Protein AF-I1QUQ2-F1 (afdb_monomer_lite)

Foldseek 3Di:
DLVQLVVCVVVVVVVSVVVVLVQCLDPVSVVVVVVDCSVVVSCVPPVVSVVVSCVSNVDDPPDD

Sequence (64 aa):
VSNILALADQHRCDGLKKACFNFLGSPANLSAVVAGDGFKHLSKICPSLMEELVVKLALPATQA

Radius of gyration: 11.16 Å; chains: 1; bounding box: 28×26×23 Å

InterPro domains:
  IPR056423 BPM/SPOP, BACK domain [PF24570] (1-54)

pLDDT: mean 85.3, std 11.94, range [33.66, 95.5]

Structure (mmCIF, N/CA/C/O backbone):
data_AF-I1QUQ2-F1
#
_entry.id   AF-I1QUQ2-F1
#
loop_
_atom_site.group_PDB
_atom_site.id
_atom_site.type_symbol
_atom_site.label_atom_id
_atom_site.label_alt_id
_atom_site.label_comp_id
_atom_site.label_asym_id
_atom_site.label_entity_id
_atom_site.label_seq_id
_atom_site.pdbx_PDB_ins_code
_atom_site.Cartn_x
_atom_site.Cartn_y
_atom_site.Cartn_z
_atom_site.occupancy
_atom_site.B_iso_or_equiv
_atom_site.auth_seq_id
_atom_s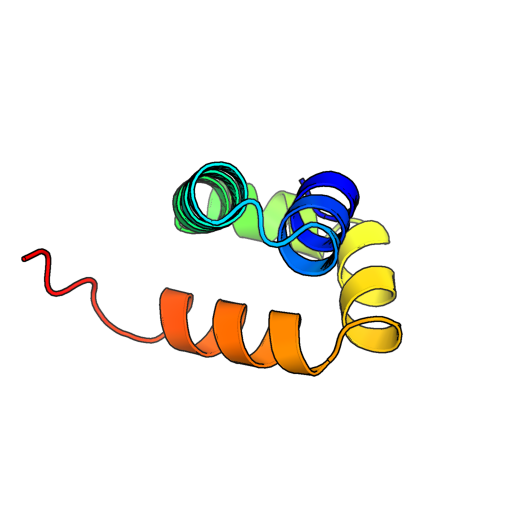ite.auth_comp_id
_atom_site.auth_asym_id
_atom_site.auth_atom_id
_atom_site.pdbx_PDB_model_num
ATOM 1 N N . VAL A 1 1 ? -1.282 -4.799 -8.454 1.00 82.06 1 VAL A N 1
ATOM 2 C CA . VAL A 1 1 ? -1.483 -3.509 -7.748 1.00 82.06 1 VAL A CA 1
ATOM 3 C C . VAL A 1 1 ? -0.176 -2.840 -7.336 1.00 82.06 1 VAL A C 1
ATOM 5 O O . VAL A 1 1 ? -0.088 -1.646 -7.551 1.00 82.06 1 VAL A O 1
ATOM 8 N N . SER A 1 2 ? 0.858 -3.549 -6.858 1.00 87.25 2 SER A N 1
ATOM 9 C CA . SER A 1 2 ? 2.131 -2.919 -6.445 1.00 87.25 2 SER A CA 1
ATOM 10 C C . SER A 1 2 ? 2.774 -2.051 -7.541 1.00 87.25 2 SER A C 1
ATOM 12 O O . SER A 1 2 ? 2.934 -0.855 -7.342 1.00 87.25 2 SER A O 1
ATOM 14 N N . ASN A 1 3 ? 3.027 -2.591 -8.740 1.00 88.88 3 ASN A N 1
ATOM 15 C CA . ASN A 1 3 ? 3.601 -1.794 -9.840 1.00 88.88 3 ASN A CA 1
ATOM 16 C C . ASN A 1 3 ? 2.704 -0.615 -10.249 1.00 88.88 3 ASN A C 1
ATOM 18 O O . ASN A 1 3 ? 3.195 0.471 -10.525 1.00 88.88 3 ASN A O 1
ATOM 22 N N . ILE A 1 4 ? 1.385 -0.823 -10.253 1.00 91.69 4 ILE A N 1
ATOM 23 C CA . ILE A 1 4 ? 0.406 0.218 -10.601 1.00 91.69 4 ILE A CA 1
ATOM 24 C C . ILE A 1 4 ? 0.449 1.348 -9.569 1.00 91.69 4 ILE A C 1
ATOM 26 O O . ILE A 1 4 ? 0.409 2.514 -9.938 1.00 91.69 4 ILE A O 1
ATOM 30 N N . LEU A 1 5 ? 0.560 1.008 -8.285 1.00 91.06 5 LEU A N 1
ATOM 31 C CA . LEU A 1 5 ? 0.642 1.963 -7.190 1.00 91.06 5 LEU A CA 1
ATOM 32 C C . LEU A 1 5 ? 1.941 2.785 -7.254 1.00 91.06 5 LEU A C 1
ATOM 34 O O . LEU A 1 5 ? 1.874 4.001 -7.114 1.00 91.06 5 LEU A O 1
ATOM 38 N N . ALA A 1 6 ? 3.086 2.151 -7.535 1.00 89.62 6 ALA A N 1
ATOM 39 C CA . ALA A 1 6 ? 4.356 2.857 -7.742 1.00 89.62 6 ALA A CA 1
ATOM 40 C C . ALA A 1 6 ? 4.294 3.825 -8.933 1.00 89.62 6 ALA A C 1
ATOM 42 O O . ALA A 1 6 ? 4.697 4.977 -8.814 1.00 89.62 6 ALA A O 1
ATOM 43 N N . LEU A 1 7 ? 3.742 3.381 -10.066 1.00 91.38 7 LEU A N 1
ATOM 44 C CA . LEU A 1 7 ? 3.582 4.230 -11.248 1.00 91.38 7 LEU A CA 1
ATOM 45 C C . LEU A 1 7 ? 2.603 5.381 -10.991 1.00 91.38 7 LEU A C 1
ATOM 47 O O . LEU A 1 7 ? 2.857 6.508 -11.408 1.00 91.38 7 LEU A O 1
ATOM 51 N N . ALA A 1 8 ? 1.501 5.124 -10.286 1.00 93.12 8 ALA A N 1
ATOM 52 C CA . ALA A 1 8 ? 0.540 6.160 -9.930 1.00 93.12 8 ALA A CA 1
ATOM 53 C C . ALA A 1 8 ? 1.178 7.246 -9.054 1.00 93.12 8 ALA A C 1
ATOM 55 O O . ALA A 1 8 ? 0.946 8.426 -9.297 1.00 93.12 8 ALA A O 1
ATOM 56 N N . ASP A 1 9 ? 2.005 6.857 -8.083 1.00 90.31 9 ASP A N 1
ATOM 57 C CA . ASP A 1 9 ? 2.755 7.789 -7.239 1.00 90.31 9 ASP A CA 1
ATOM 58 C C . ASP A 1 9 ? 3.793 8.586 -8.049 1.00 90.31 9 ASP A C 1
ATOM 60 O O . ASP A 1 9 ? 3.790 9.817 -8.032 1.00 90.31 9 ASP A O 1
ATOM 64 N N . GLN A 1 10 ? 4.603 7.897 -8.860 1.00 91.06 10 GLN A N 1
ATOM 65 C CA . GLN A 1 10 ? 5.643 8.512 -9.690 1.00 91.06 10 GLN A CA 1
ATOM 66 C C . GLN A 1 10 ? 5.082 9.535 -10.689 1.00 91.06 10 GLN A C 1
ATOM 68 O O . GLN A 1 10 ? 5.690 10.581 -10.920 1.00 91.06 10 GLN A O 1
ATOM 73 N N . HIS A 1 11 ? 3.919 9.251 -11.276 1.00 93.94 11 HIS A N 1
ATOM 74 C CA . HIS A 1 11 ? 3.261 10.130 -12.243 1.00 93.94 11 HIS A CA 1
ATOM 75 C C . HIS A 1 11 ? 2.245 11.093 -11.610 1.00 93.94 11 HIS A C 1
ATOM 77 O O . HIS A 1 11 ? 1.545 11.788 -12.346 1.00 93.94 11 HIS A O 1
ATOM 83 N N . ARG A 1 12 ? 2.152 11.152 -10.270 1.00 91.12 12 ARG A N 1
ATOM 84 C CA . ARG A 1 12 ? 1.184 11.988 -9.529 1.00 91.12 12 ARG A CA 1
ATOM 85 C C . ARG A 1 12 ? -0.266 11.780 -9.987 1.00 91.12 12 ARG A C 1
ATOM 87 O O . ARG A 1 12 ? -1.064 12.709 -10.076 1.00 91.12 12 ARG A O 1
ATOM 94 N N . CYS A 1 13 ? -0.610 10.537 -10.311 1.00 95.50 13 CYS A N 1
ATOM 95 C CA . CYS A 1 13 ? -1.964 10.137 -10.664 1.00 95.50 13 CYS A CA 1
ATOM 96 C C . CYS A 1 13 ? -2.754 9.806 -9.389 1.00 95.50 13 CYS A C 1
ATOM 98 O O . CYS A 1 13 ? -2.993 8.640 -9.058 1.00 95.50 13 CYS A O 1
ATOM 100 N N . ASP A 1 14 ? -3.162 10.847 -8.662 1.00 92.38 14 ASP A N 1
ATOM 101 C CA . ASP A 1 14 ? -3.755 10.720 -7.324 1.00 92.38 14 ASP A CA 1
ATOM 102 C C . ASP A 1 14 ? -5.033 9.867 -7.304 1.00 92.38 14 ASP A C 1
ATOM 104 O O . ASP A 1 14 ? -5.263 9.097 -6.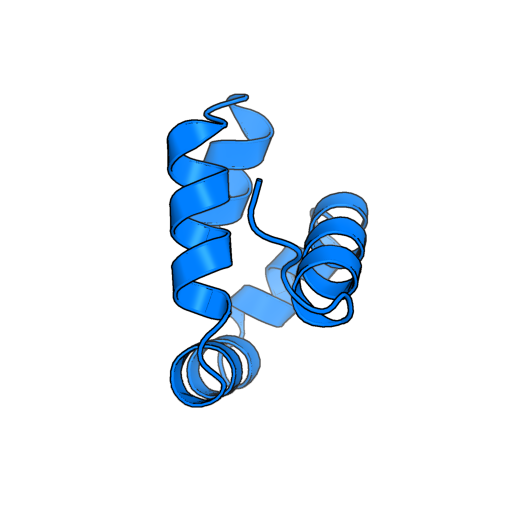369 1.00 92.38 14 ASP A O 1
ATOM 108 N N . GLY A 1 15 ? -5.849 9.937 -8.363 1.00 93.69 15 GLY A N 1
ATOM 109 C CA . GLY A 1 15 ? -7.058 9.119 -8.494 1.00 93.69 15 GLY A CA 1
ATOM 110 C C . GLY A 1 15 ? -6.754 7.619 -8.533 1.00 93.69 15 GLY A C 1
ATOM 111 O O . GLY A 1 15 ? -7.374 6.836 -7.809 1.00 93.69 15 GLY A O 1
ATOM 112 N N . LEU A 1 16 ? -5.750 7.220 -9.321 1.00 94.44 16 LEU A N 1
ATOM 113 C CA . LEU A 1 16 ? -5.320 5.825 -9.422 1.00 94.44 16 LEU A CA 1
ATOM 114 C C . LEU A 1 16 ? -4.641 5.357 -8.130 1.00 94.44 16 LEU A C 1
ATOM 116 O O . LEU A 1 16 ? -4.916 4.253 -7.659 1.00 94.44 16 LEU A O 1
ATOM 120 N N . LYS A 1 17 ? -3.819 6.210 -7.509 1.00 92.81 17 LYS A N 1
ATOM 121 C CA . LYS A 1 17 ? -3.204 5.935 -6.202 1.00 92.81 17 LYS A CA 1
ATOM 122 C C . LYS A 1 17 ? -4.273 5.688 -5.133 1.00 92.81 17 LYS A C 1
ATOM 124 O O . LYS A 1 17 ? -4.225 4.678 -4.429 1.00 92.81 17 LYS A O 1
ATOM 129 N N . LYS A 1 18 ? -5.301 6.544 -5.065 1.00 92.25 18 LYS A N 1
ATOM 130 C CA . LYS A 1 18 ? -6.428 6.390 -4.131 1.00 92.25 18 LYS A CA 1
ATOM 131 C C . LYS A 1 18 ? -7.207 5.099 -4.385 1.00 92.25 18 LYS A C 1
ATOM 133 O O . LYS A 1 18 ? -7.520 4.400 -3.424 1.00 92.25 18 LYS A O 1
ATOM 138 N N . ALA A 1 19 ? -7.472 4.752 -5.645 1.00 93.75 19 ALA A N 1
ATOM 139 C CA . ALA A 1 19 ? -8.137 3.499 -6.005 1.00 93.75 19 ALA A CA 1
ATOM 140 C C . ALA A 1 19 ? -7.323 2.266 -5.573 1.00 93.75 19 ALA A C 1
ATOM 142 O O . ALA A 1 19 ? -7.878 1.342 -4.977 1.00 93.75 19 ALA A O 1
ATOM 143 N N . CYS A 1 20 ? -6.004 2.281 -5.787 1.00 93.31 20 CYS A N 1
ATOM 144 C CA . CYS A 1 20 ? -5.099 1.233 -5.312 1.00 93.31 20 CYS A CA 1
ATOM 145 C C . CYS A 1 20 ? -5.133 1.100 -3.783 1.00 93.31 20 CYS A C 1
ATOM 147 O O . CYS A 1 20 ? -5.247 -0.010 -3.271 1.00 93.31 20 CYS A O 1
ATOM 149 N N . P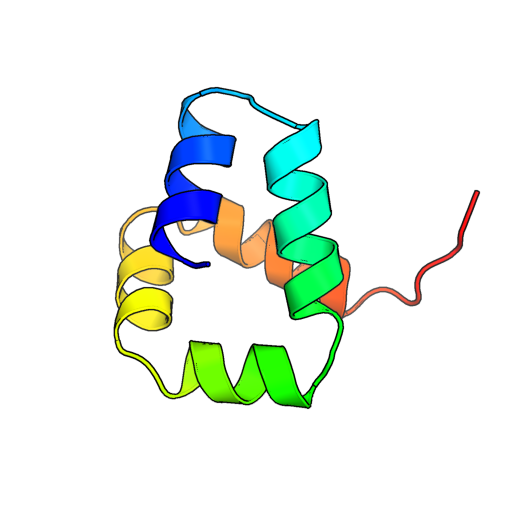HE A 1 21 ? -5.092 2.211 -3.044 1.00 91.44 21 PHE A N 1
ATOM 150 C CA . PHE A 1 21 ? -5.203 2.183 -1.584 1.00 91.44 21 PHE A CA 1
ATOM 151 C C . PHE A 1 21 ? -6.554 1.656 -1.099 1.00 91.44 21 PHE A C 1
ATOM 153 O O . PHE A 1 21 ? -6.595 0.887 -0.147 1.00 91.44 21 PHE A O 1
ATOM 160 N N . ASN A 1 22 ? -7.654 2.023 -1.758 1.00 92.31 22 ASN A N 1
ATOM 161 C CA . ASN A 1 22 ? -8.976 1.504 -1.413 1.00 92.31 22 ASN A CA 1
ATOM 162 C C . ASN A 1 22 ? -9.062 -0.010 -1.661 1.00 92.31 22 ASN A C 1
ATOM 164 O O . ASN A 1 22 ? -9.589 -0.738 -0.825 1.00 92.31 22 ASN A O 1
ATOM 168 N N . PHE A 1 23 ? -8.494 -0.498 -2.769 1.00 91.88 23 PHE A N 1
ATOM 169 C CA . PHE A 1 23 ? -8.401 -1.932 -3.051 1.00 91.88 23 PHE A CA 1
ATOM 170 C C . PHE A 1 23 ? -7.602 -2.679 -1.973 1.00 91.88 23 PHE A C 1
ATOM 172 O O . PHE A 1 23 ? -8.019 -3.749 -1.526 1.00 91.88 23 PHE A O 1
ATOM 179 N N . LEU A 1 24 ? -6.483 -2.097 -1.531 1.00 91.19 24 LEU A N 1
ATOM 180 C CA . LEU A 1 24 ? -5.629 -2.629 -0.465 1.00 91.19 24 LEU A CA 1
ATOM 181 C C . LEU A 1 24 ? -6.238 -2.493 0.939 1.00 91.19 24 LEU A C 1
ATOM 183 O O . LEU A 1 24 ? -5.732 -3.111 1.868 1.00 91.19 24 LEU A O 1
ATOM 187 N N . GLY A 1 25 ? -7.327 -1.736 1.099 1.00 89.12 25 GLY A N 1
ATOM 188 C CA . GLY A 1 25 ? -8.067 -1.626 2.359 1.00 89.12 25 GLY A CA 1
ATOM 189 C C . GLY A 1 25 ? -8.752 -2.926 2.791 1.00 89.12 25 GLY A C 1
ATOM 190 O O . GLY A 1 25 ? -9.045 -3.103 3.969 1.00 89.12 25 GLY A O 1
ATOM 191 N N . SER A 1 26 ? -8.990 -3.858 1.861 1.00 91.06 26 SER A N 1
ATOM 192 C CA . SER A 1 26 ? -9.503 -5.191 2.191 1.00 91.06 26 SER A CA 1
ATOM 193 C C . SER A 1 26 ? -8.381 -6.087 2.735 1.00 91.06 26 SER A C 1
ATOM 195 O O . SER A 1 26 ? -7.388 -6.289 2.026 1.00 91.06 26 SER A O 1
ATOM 197 N N . PRO A 1 27 ? -8.544 -6.715 3.919 1.00 88.19 27 PRO A N 1
ATOM 198 C CA . PRO A 1 27 ? -7.542 -7.622 4.482 1.00 88.19 27 PRO A CA 1
ATOM 199 C C . PRO A 1 27 ? -7.149 -8.772 3.546 1.00 88.19 27 PRO A C 1
ATOM 201 O O . PRO A 1 27 ? -5.979 -9.146 3.487 1.00 88.19 27 PRO A O 1
ATOM 204 N N . ALA A 1 28 ? -8.101 -9.305 2.771 1.00 91.56 28 ALA A N 1
ATOM 205 C CA . ALA A 1 28 ? -7.844 -10.377 1.809 1.00 91.56 28 ALA A CA 1
ATOM 206 C C . ALA A 1 28 ? -6.941 -9.908 0.656 1.00 91.56 28 ALA A C 1
ATOM 208 O O . ALA A 1 28 ? -5.973 -10.582 0.300 1.00 91.56 28 ALA A O 1
ATOM 209 N N . ASN A 1 29 ? -7.217 -8.719 0.112 1.00 91.25 29 ASN A N 1
ATOM 210 C CA . ASN A 1 29 ? -6.416 -8.135 -0.962 1.00 91.25 29 ASN A CA 1
ATOM 211 C C . ASN A 1 29 ? -5.020 -7.758 -0.466 1.00 91.25 29 ASN A C 1
ATOM 213 O O . ASN A 1 29 ? -4.032 -8.015 -1.151 1.00 91.25 29 ASN A O 1
ATOM 217 N N . LEU A 1 30 ? -4.934 -7.180 0.734 1.00 89.00 30 LEU A N 1
ATOM 218 C CA . LEU A 1 30 ? -3.662 -6.845 1.360 1.00 89.00 30 LEU A CA 1
ATOM 219 C C . LEU A 1 30 ? -2.813 -8.100 1.584 1.00 89.00 30 LEU A C 1
ATOM 221 O O . LEU A 1 30 ? -1.649 -8.121 1.195 1.00 89.00 30 LEU A O 1
ATOM 225 N N . SER A 1 31 ? -3.404 -9.162 2.139 1.00 90.25 31 SER A N 1
ATOM 226 C CA . SER A 1 31 ? -2.726 -10.441 2.371 1.00 90.25 31 SER A CA 1
ATOM 227 C C . SER A 1 31 ? -2.176 -11.043 1.076 1.00 90.25 31 SER A C 1
ATOM 229 O O . SER A 1 31 ? -0.997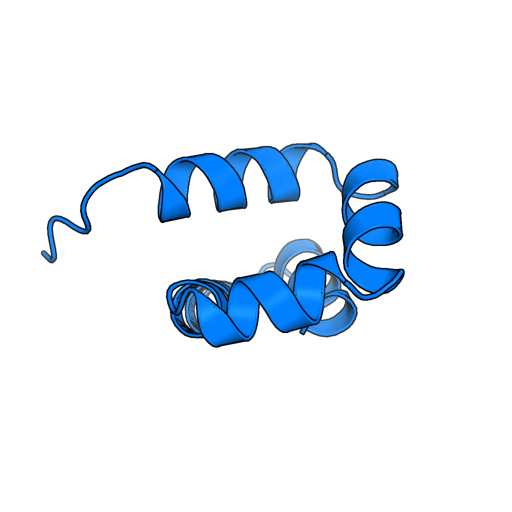 -11.394 1.019 1.00 90.25 31 SER A O 1
ATOM 231 N N . ALA A 1 32 ? -2.978 -11.074 0.007 1.00 90.75 32 ALA A N 1
ATOM 232 C CA . ALA A 1 32 ? -2.543 -11.577 -1.295 1.00 90.75 32 ALA A CA 1
ATOM 233 C C . ALA A 1 32 ? -1.369 -10.771 -1.879 1.00 90.75 32 ALA A C 1
ATOM 235 O O . ALA A 1 32 ? -0.472 -11.329 -2.510 1.00 90.75 32 ALA A O 1
ATOM 236 N N . VAL A 1 33 ? -1.352 -9.455 -1.659 1.00 87.81 33 VAL A N 1
ATOM 237 C CA . VAL A 1 33 ? -0.297 -8.570 -2.165 1.00 87.81 33 VAL A CA 1
ATOM 238 C C . VAL A 1 33 ? 0.986 -8.693 -1.349 1.00 87.81 33 VAL A C 1
ATOM 240 O O . VAL A 1 33 ? 2.061 -8.748 -1.940 1.00 87.81 33 VAL A O 1
ATOM 243 N N . VAL A 1 34 ? 0.883 -8.776 -0.019 1.00 87.12 34 VAL A N 1
ATOM 244 C CA . VAL A 1 34 ? 2.026 -8.975 0.891 1.00 87.12 34 VAL A CA 1
ATOM 245 C C . VAL A 1 34 ? 2.667 -10.351 0.700 1.00 87.12 34 VAL A C 1
ATOM 247 O O . VAL A 1 34 ? 3.884 -10.479 0.822 1.00 87.12 34 VAL A O 1
ATOM 250 N N . ALA A 1 35 ? 1.871 -11.371 0.363 1.00 89.06 35 ALA A N 1
ATOM 251 C CA . ALA A 1 35 ? 2.374 -12.696 0.009 1.00 89.06 35 ALA A CA 1
ATOM 252 C C . ALA A 1 35 ? 3.203 -12.692 -1.291 1.00 89.06 35 ALA A C 1
ATOM 254 O O . ALA A 1 35 ? 4.024 -13.584 -1.496 1.00 89.06 35 ALA A O 1
ATOM 255 N N . GLY A 1 36 ? 3.008 -11.693 -2.157 1.00 84.94 36 GLY A N 1
ATOM 256 C CA . GLY A 1 36 ? 3.769 -11.525 -3.390 1.00 84.94 36 GLY A CA 1
ATOM 257 C C . GLY A 1 36 ? 5.057 -10.715 -3.214 1.00 84.94 36 GLY A C 1
ATOM 258 O O . GLY A 1 36 ? 5.150 -9.787 -2.408 1.00 84.94 36 GLY A O 1
ATOM 259 N N . ASP A 1 37 ? 6.048 -10.985 -4.065 1.00 80.50 37 ASP A N 1
ATOM 260 C CA . ASP A 1 37 ? 7.331 -10.263 -4.054 1.00 80.50 37 ASP A CA 1
ATOM 261 C C . ASP A 1 37 ? 7.210 -8.783 -4.449 1.00 80.50 37 ASP A C 1
ATOM 263 O O . ASP A 1 37 ? 8.045 -7.956 -4.069 1.00 80.50 37 ASP A O 1
ATOM 267 N N . GLY A 1 38 ? 6.141 -8.418 -5.162 1.00 76.62 38 GLY A N 1
ATOM 268 C CA . GLY A 1 38 ? 5.890 -7.042 -5.588 1.00 76.62 38 GLY A CA 1
ATOM 269 C C . GLY A 1 38 ? 5.751 -6.062 -4.420 1.00 76.62 38 GLY A C 1
ATOM 270 O O . GLY A 1 38 ? 6.109 -4.897 -4.564 1.00 76.62 38 GLY A O 1
ATOM 271 N N . PHE A 1 39 ? 5.273 -6.509 -3.254 1.00 81.31 39 PHE A N 1
ATOM 272 C CA . PHE A 1 39 ? 5.181 -5.661 -2.062 1.00 81.31 39 PHE A CA 1
ATOM 273 C C . PHE A 1 39 ? 6.560 -5.391 -1.444 1.00 81.31 39 PHE A C 1
ATOM 275 O O . PHE A 1 39 ? 6.909 -4.244 -1.178 1.00 81.31 39 PHE A O 1
ATOM 282 N N . LYS A 1 40 ? 7.395 -6.428 -1.303 1.00 83.62 40 LYS A N 1
ATOM 283 C CA . LYS A 1 40 ? 8.775 -6.296 -0.798 1.00 83.62 40 LYS A CA 1
ATOM 284 C C . LYS A 1 40 ? 9.647 -5.440 -1.711 1.00 83.62 40 LYS A C 1
ATOM 286 O O . LYS A 1 40 ? 10.525 -4.722 -1.246 1.00 83.62 40 LYS A O 1
ATOM 291 N N . HIS A 1 41 ? 9.434 -5.532 -3.019 1.00 84.06 41 HIS A N 1
ATOM 292 C CA . HIS A 1 41 ? 10.145 -4.701 -3.982 1.00 84.06 41 HIS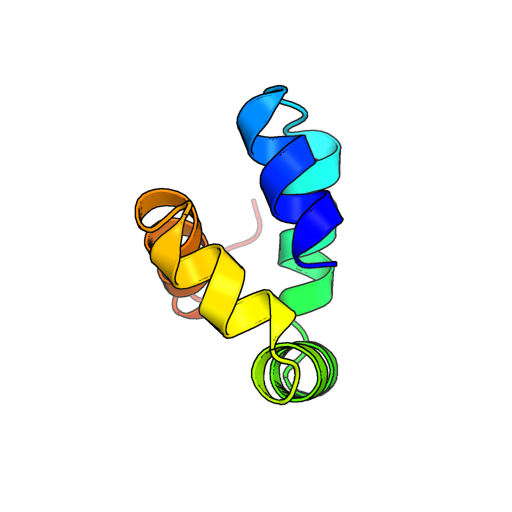 A CA 1
ATOM 293 C C . HIS A 1 41 ? 9.740 -3.228 -3.852 1.00 84.06 41 HIS A C 1
ATOM 295 O O . HIS A 1 41 ? 10.599 -2.352 -3.767 1.00 84.06 41 HIS A O 1
ATOM 301 N N . LEU A 1 42 ? 8.435 -2.969 -3.735 1.00 83.50 42 LEU A N 1
ATOM 302 C CA . LEU A 1 42 ? 7.901 -1.623 -3.558 1.00 83.50 42 LEU A CA 1
ATOM 303 C C . LEU A 1 42 ? 8.392 -0.975 -2.257 1.00 83.50 42 LEU A C 1
ATOM 305 O O . LEU A 1 42 ? 8.711 0.207 -2.266 1.00 83.50 42 LEU A O 1
ATOM 309 N N . SER A 1 43 ? 8.562 -1.744 -1.174 1.00 84.44 43 SER A N 1
ATOM 310 C CA . SER A 1 43 ? 9.102 -1.206 0.083 1.00 84.44 43 SER A CA 1
ATOM 311 C C . SER A 1 43 ? 10.576 -0.814 0.000 1.00 84.44 43 SER A C 1
ATOM 313 O O . SER A 1 43 ? 11.024 0.016 0.782 1.00 84.44 43 SER A O 1
ATOM 315 N N . LYS A 1 44 ? 11.339 -1.408 -0.926 1.00 85.12 44 LYS A N 1
ATOM 316 C CA . LYS A 1 44 ? 12.753 -1.069 -1.145 1.00 85.12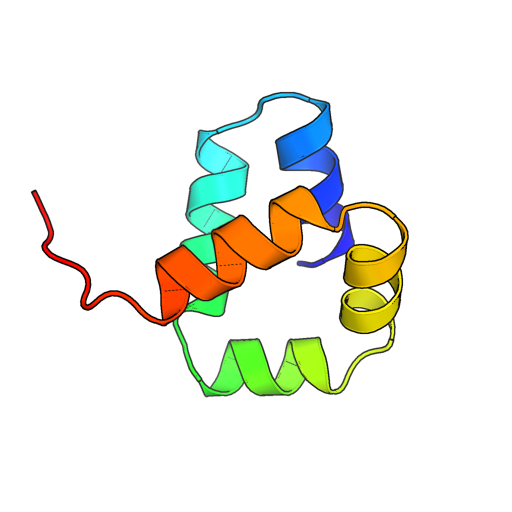 44 LYS A CA 1
ATOM 317 C C . LYS A 1 44 ? 12.922 0.146 -2.050 1.00 85.12 44 LYS A C 1
ATOM 319 O O . LYS A 1 44 ? 13.831 0.934 -1.826 1.00 85.12 44 LYS A O 1
ATOM 324 N N . ILE A 1 45 ? 12.080 0.270 -3.076 1.00 83.31 45 ILE A N 1
ATOM 325 C CA . ILE A 1 45 ? 12.198 1.337 -4.080 1.00 83.31 45 ILE A CA 1
ATOM 326 C C . ILE A 1 45 ? 11.454 2.603 -3.643 1.00 83.31 45 ILE A C 1
ATOM 328 O O . ILE A 1 45 ? 11.921 3.707 -3.910 1.00 83.31 45 ILE A O 1
ATOM 332 N N . CYS A 1 46 ? 10.324 2.455 -2.949 1.00 85.88 46 CYS A N 1
ATOM 333 C CA . CYS A 1 46 ? 9.437 3.556 -2.576 1.00 85.88 46 CYS A CA 1
ATOM 334 C C . CYS A 1 46 ? 9.065 3.488 -1.079 1.00 85.88 46 CYS A C 1
ATOM 336 O O . CYS A 1 46 ? 7.909 3.211 -0.745 1.00 85.88 46 CYS A O 1
ATOM 338 N N . PRO A 1 47 ? 10.016 3.729 -0.156 1.00 86.25 47 PRO A N 1
ATOM 339 C CA . PRO A 1 47 ? 9.758 3.628 1.283 1.00 86.25 47 PRO A CA 1
ATOM 340 C C . PRO A 1 47 ? 8.697 4.627 1.775 1.00 86.25 47 PRO A C 1
ATOM 342 O O . PRO A 1 47 ? 7.816 4.243 2.540 1.00 86.25 47 PRO A O 1
ATOM 345 N N . SER A 1 48 ? 8.692 5.863 1.262 1.00 89.38 48 SER A N 1
ATOM 346 C CA . SER A 1 48 ? 7.682 6.884 1.594 1.00 89.38 48 SER A CA 1
ATOM 347 C C . SER A 1 48 ? 6.256 6.464 1.219 1.00 89.38 48 SER A C 1
ATOM 349 O O . SER A 1 48 ? 5.311 6.695 1.969 1.00 89.38 48 SER A O 1
ATOM 351 N N . LEU A 1 49 ? 6.095 5.792 0.077 1.00 89.06 49 LEU A N 1
ATOM 352 C CA . LEU A 1 49 ? 4.806 5.279 -0.385 1.00 89.06 49 LEU A CA 1
ATOM 353 C C . LEU A 1 49 ? 4.286 4.148 0.512 1.00 89.06 49 LEU A C 1
ATOM 355 O O . LEU A 1 49 ? 3.077 4.014 0.703 1.00 89.06 49 LEU A O 1
ATOM 359 N N . MET A 1 50 ? 5.191 3.341 1.075 1.00 88.06 50 MET A N 1
ATOM 360 C CA . MET A 1 50 ? 4.823 2.320 2.054 1.00 88.06 50 MET A CA 1
ATOM 361 C C . MET A 1 50 ? 4.405 2.919 3.388 1.00 88.06 50 MET A C 1
ATOM 363 O O . MET A 1 50 ? 3.418 2.460 3.955 1.00 88.06 50 MET A O 1
ATOM 367 N N . GLU A 1 51 ? 5.111 3.937 3.877 1.00 88.81 51 GLU A N 1
ATOM 368 C CA . GLU A 1 51 ? 4.702 4.655 5.088 1.00 88.81 51 GLU A CA 1
ATOM 369 C C . GLU A 1 51 ? 3.299 5.244 4.921 1.00 88.81 51 GLU A C 1
ATOM 371 O O . GLU A 1 51 ? 2.435 5.035 5.772 1.00 88.81 51 GLU A O 1
ATOM 376 N N . GLU A 1 52 ? 3.029 5.887 3.784 1.00 90.88 52 GLU A N 1
ATOM 377 C CA . GLU A 1 52 ? 1.707 6.431 3.479 1.00 90.88 52 GLU A CA 1
ATOM 378 C C . GLU A 1 52 ? 0.630 5.340 3.420 1.00 90.88 52 GLU A C 1
ATOM 380 O O . GLU A 1 52 ? -0.458 5.508 3.976 1.00 90.88 52 GLU A O 1
ATOM 385 N N . LEU A 1 53 ? 0.930 4.199 2.791 1.00 88.31 53 LEU A N 1
ATOM 386 C CA . LEU A 1 53 ? 0.023 3.055 2.759 1.00 88.31 53 LEU A CA 1
ATOM 387 C C . LEU A 1 53 ? -0.278 2.545 4.176 1.00 88.31 53 LEU A C 1
ATOM 389 O O . LEU A 1 53 ? -1.442 2.326 4.502 1.00 88.31 53 LEU A O 1
ATOM 393 N N . VAL A 1 54 ? 0.740 2.383 5.025 1.00 88.31 54 VAL A N 1
ATOM 394 C CA . VAL A 1 54 ? 0.571 1.927 6.414 1.00 88.31 54 VAL A CA 1
ATOM 395 C C . VAL A 1 54 ? -0.279 2.914 7.206 1.00 88.31 54 VAL A C 1
ATOM 397 O O . VAL A 1 54 ? -1.228 2.491 7.858 1.00 88.31 54 VAL A O 1
ATOM 400 N N . VAL A 1 55 ? -0.009 4.218 7.106 1.00 89.06 55 VAL A N 1
ATOM 401 C CA . VAL A 1 55 ? -0.811 5.260 7.768 1.00 89.06 55 VAL A CA 1
ATOM 402 C C . VAL A 1 55 ? -2.268 5.197 7.308 1.00 89.06 55 VAL A C 1
ATOM 404 O O . VAL A 1 55 ? -3.183 5.223 8.130 1.00 89.06 55 VAL A O 1
ATOM 407 N N . LYS A 1 56 ? -2.503 5.051 6.001 1.00 86.38 56 LYS A N 1
ATOM 408 C CA . LYS A 1 56 ? -3.850 5.004 5.421 1.00 86.38 56 LYS A CA 1
ATOM 409 C C . LYS A 1 56 ? -4.635 3.746 5.803 1.00 86.38 56 LYS A C 1
ATOM 411 O O . LYS A 1 56 ? -5.859 3.802 5.847 1.00 86.38 56 LYS A O 1
ATOM 416 N N . LEU A 1 57 ? -3.952 2.630 6.050 1.00 83.69 57 LEU A N 1
ATOM 417 C CA . LEU A 1 57 ? -4.569 1.378 6.495 1.00 83.69 57 LEU A CA 1
ATOM 418 C C . LEU A 1 57 ? -4.737 1.306 8.021 1.00 83.69 57 LEU A C 1
ATOM 420 O O . LEU A 1 57 ? -5.649 0.637 8.496 1.00 83.69 57 LEU A O 1
ATOM 424 N N . ALA A 1 58 ? -3.860 1.966 8.783 1.00 81.62 58 ALA A N 1
ATOM 425 C CA . ALA A 1 58 ? -3.889 1.975 10.244 1.00 81.62 58 ALA A CA 1
ATOM 426 C C . ALA A 1 58 ? -4.888 2.989 10.819 1.00 81.62 58 ALA A C 1
ATOM 428 O O . ALA A 1 58 ? -5.391 2.795 11.926 1.00 81.62 58 ALA A O 1
ATOM 429 N N . LEU A 1 59 ? -5.178 4.072 10.092 1.00 75.81 59 LEU A N 1
ATOM 430 C CA . LEU A 1 59 ? -6.184 5.041 10.510 1.00 75.81 59 LEU A CA 1
ATOM 431 C C . LEU A 1 59 ? -7.593 4.522 10.182 1.00 75.81 59 LEU A C 1
ATOM 433 O O . LEU A 1 59 ? -7.837 4.106 9.045 1.00 75.81 59 LEU A O 1
ATOM 437 N N . PRO A 1 60 ? -8.550 4.575 11.131 1.00 55.94 60 PRO A N 1
ATOM 438 C CA . PRO A 1 60 ? -9.947 4.339 10.804 1.00 55.94 60 PRO A CA 1
ATOM 439 C C . PRO A 1 60 ? -10.350 5.374 9.755 1.00 55.94 60 PRO A C 1
ATOM 441 O O . PRO A 1 60 ? -10.080 6.564 9.915 1.00 55.94 60 PRO A O 1
ATOM 444 N N . ALA A 1 61 ? -10.942 4.916 8.653 1.00 57.97 61 ALA A N 1
ATOM 445 C CA . ALA A 1 61 ? -11.422 5.793 7.600 1.00 57.97 61 ALA A CA 1
ATOM 446 C C . ALA A 1 61 ? -12.521 6.709 8.163 1.00 57.97 61 ALA A C 1
ATOM 448 O O . ALA A 1 61 ? -13.702 6.378 8.106 1.00 57.97 61 ALA A O 1
ATOM 449 N N . THR A 1 62 ? -12.149 7.869 8.702 1.00 48.12 62 THR A N 1
ATOM 450 C CA . THR A 1 62 ? -13.074 8.988 8.858 1.00 48.12 62 THR A CA 1
ATOM 451 C C . THR A 1 62 ? -13.371 9.459 7.443 1.00 48.12 62 THR A C 1
ATOM 453 O O . THR A 1 62 ? -12.601 10.203 6.838 1.00 48.12 62 THR A O 1
ATOM 456 N N . GLN A 1 63 ? -14.431 8.907 6.858 1.00 42.91 63 GLN A N 1
ATOM 457 C CA . GLN A 1 63 ? -14.963 9.371 5.588 1.00 42.91 63 GLN A CA 1
ATOM 458 C C . GLN A 1 63 ? -15.479 10.799 5.804 1.00 42.91 63 GLN A C 1
ATOM 460 O O . GLN A 1 63 ? -16.369 11.010 6.626 1.00 42.91 63 GLN A O 1
ATOM 465 N N . ALA A 1 64 ? -14.886 11.757 5.097 1.00 33.66 64 ALA A N 1
ATOM 466 C CA . ALA A 1 64 ? -15.485 13.049 4.790 1.00 33.66 64 ALA A CA 1
ATOM 467 C C . ALA A 1 64 ? -15.851 13.051 3.303 1.00 33.66 64 ALA A C 1
ATOM 469 O O . ALA A 1 64 ? -15.040 12.508 2.508 1.00 33.66 64 ALA A O 1
#

Secondary structure (DSSP, 8-state):
-HHHHHHHHHTT-HHHHHHHHHHHTSHHHHHHHHTSHHHHHHHHH-HHHHHHHHHHHHS-----

Organism: Oryza glaberrima (NCBI:txid4538)

=== Feature glossary ===
Key to the feature types in this record:

Secondary structure (8-state, DSSP). Secondary structure is the local, repeating backbone conformation. DSSP classifies it into eight states by reading the hydrogen-bond network: three helix types (H, G, I), two β types (E, B), two non-regular types (T, S), and unstructured coil (-).

Backbone torsions (φ/ψ). Backbone dihedral angles. Every residue except chain termini has a φ (preceding-C → N → Cα → C) and a ψ (N → Cα → C → next-N). They are reported in degrees following the IUPAC sign convention. Secondary structure is essentially a statement about which (φ, ψ) basin each residue occupies.

Predicted aligned error. Predicted Aligned Error (PAE) is an AlphaFold confidence matrix: entry (i, j) is the expected error in the position of residue j, in ångströms, when the prediction is superimposed on the true structure at residue i. Low PAE within a block of residues means that block is internally rigid and well-predicted; high PAE between two blocks means their relative placement is uncertain even if each block individually is confident.

B-factor. B-factor (Debye–Waller factor) reflects atomic displacement in the crystal lattice. It is an experimental observable (units Å²), not a prediction; low values mean the atom is pinned down, high values mean it moves or is heterogeneous across the crystal.

Secondary structure (3-state, P-SEA). Three-state secondary structure (P-SEA) collapses the eight DSSP classes into helix (a), strand (b), and coil (c). P-SEA assigns these from Cα geometry alone — distances and angles — without requiring backbone oxygens, so it works on any Cα trace.

Sequence. Primary structure: the covalent order of the twenty standard amino acids along the backbone. Two proteins with the same sequence will (almost always) fold to the same structure; two with 30% identity often share a fold but not the details.

pLDDT. pLDDT is the predicted lDDT-Cα score: AlphaFold's confidence that the local environment of each residue (all inter-atomic distances within 15 Å) is correctly placed. It is a per-residue number between 0 and 100, with higher meaning more reliable.

InterPro / GO / CATH / organism. Functional annotations link the protein to curated databases. InterPro entries identify conserved domains and families by matching the sequence against member-database signatures (Pfam, PROSITE, CDD, …). Gene Ontology (GO) terms describe molecular function, biological process, and cellular component in a controlled vocabulary. CATH places the structure in a hierarchical fold classification (Class/Architecture/Topology/Homologous-superfamily). The organism is the source species.

Contact-map, Ramachandran, and PAE plots. Three diagnostic plots accompany the record. The Cα contact map visualizes the tertiary structure as a 2D adjacency matrix (8 Å cutoff, sequence-local contacts suppressed). The Ramachandran plot shows the distribution of backbone (φ, ψ) torsions, with points in the α and β basins reflecting secondary structure content. The PAE plot shows AlphaFold's inter-residue confidence as a color matrix.

mmCIF coordinates. The mmCIF table is the protein's shape written out atom by atom. For each backbone N, Cα, C, and carbonyl O, it records an (x, y, z) coordinate triple in Å plus the residue type, chain letter, and residue number.

Radius of gyration, Cα contacts, bounding box. Three whole-structure scalars: the radius of gyration (RMS distance of Cα from centroid, in Å), the count of Cα–Cα contacts (pairs closer than 8 Å and separated by more than four residues in sequence — i.e. tertiary, not local, contacts), and the bounding-box dimensions. Together they distinguish compact globular folds from extended fibres or disordered chains.

Foldseek 3Di. The Foldseek 3Di string encodes local tertiary geometry as a 20-letter alphabet — one character per residue — derived from the relative positions of nearby Cα atoms. Unlike the amino-acid sequence, 3Di is a direct function of the 3D structure, so two proteins with the same fold have similar 3Di strings even at low sequence identity.

Rendered structure images. Six rendered views show the 3D structure from the faces of a cube — i.e. along ±x, ±y, ±z. Rendering representation is drawn randomly per protein from cartoon (secondary-structure ribbons), sticks (backbone bonds), or molecular surface; coloring is either N→C rainbow (blue at the N-terminus through red at the C-terminus) or one color per chain.

Nearest PDB structures. The Foldseek neighbor list gives the closest experimentally determined structures in the PDB, ranked by structural alignment. TM-score near 1 means near-identical fold; near 0.3 means only rough topology match. This is how one finds what a novel AlphaFold prediction most resembles in the solved-structure universe.

Solvent-accessible surface area. SASA measures how much of the protein is reachable by solvent. It is computed by rolling a water-sized probe over the atomic surface and summing the exposed area (Å²). Per-residue SASA distinguishes core (buried, low SASA) from surface (exposed, high SASA) residues; total SASA is a whole-molecule size measure.